Protein AF-A0A371G8A4-F1 (afdb_monomer)

Sequence (106 aa):
MESTFHNDRRGRTTLDLHLFNQERRHIEASCTTNEVNENEKMERTKRLKVTDLFDIRQAKGENLKSYLTRFNNATIRINDPDQKLFVKAFQKGLRTGQFSDVLTLR

Nearest PDB structures (foldseek):
  5jpa-assembly1_A  TM=7.593E-01  e=1.030E+00  Human immunodeficiency virus type 1 (NEW YORK-5 ISOLATE)
  3j3q-assembly1_20  TM=6.850E-01  e=8.543E-01  Human immunodeficiency virus 1
  8tqp-assembly1_F  TM=8.059E-01  e=2.181E+00  Human immunodeficiency virus 1
  5tsx-assembly1_H  TM=8.146E-01  e=3.827E+00  Human immunodeficiency virus type 1 (NEW YORK-5 ISOLATE)

Secondary structure (DSSP, 8-state):
----PEEPTTS-EE--HHHHHHHHHHHHHHHHHHHHHHHHHHHTS-PBPHHHHTT--PPTT--HHHHHHHHHHHHTTBSS--HHHHHHHHHHHSPSSHHHHHHS--

Mean predicted aligned error: 16.07 Å

Structure (mmCIF, N/CA/C/O backbone):
data_AF-A0A371G8A4-F1
#
_entry.id   AF-A0A371G8A4-F1
#
loop_
_atom_site.group_PDB
_atom_site.id
_atom_site.type_symbol
_atom_site.label_atom_id
_atom_site.label_alt_id
_atom_site.label_comp_id
_atom_site.label_asym_id
_atom_site.label_entity_id
_atom_site.label_seq_id
_atom_site.pdbx_PDB_ins_code
_atom_site.Cartn_x
_atom_site.Cartn_y
_atom_site.Cartn_z
_atom_site.occupancy
_atom_site.B_iso_or_equiv
_atom_site.auth_seq_id
_atom_site.auth_comp_id
_atom_site.auth_asym_id
_atom_site.auth_atom_id
_atom_site.pdbx_PDB_model_num
ATOM 1 N N . MET A 1 1 ? 38.455 11.864 18.463 1.00 41.00 1 MET A N 1
ATOM 2 C CA . MET A 1 1 ? 39.792 11.295 18.205 1.00 41.00 1 MET A CA 1
ATOM 3 C C . MET A 1 1 ? 40.619 12.399 17.578 1.00 41.00 1 MET A C 1
ATOM 5 O O . MET A 1 1 ? 40.100 13.102 16.721 1.00 41.00 1 MET A O 1
ATOM 9 N N . GLU A 1 2 ? 41.796 12.660 18.138 1.00 41.59 2 GLU A N 1
ATOM 10 C CA . GLU A 1 2 ? 42.608 13.854 17.877 1.00 41.59 2 GLU A CA 1
ATOM 11 C C . GLU A 1 2 ? 43.145 13.878 16.442 1.00 41.59 2 GLU A C 1
ATOM 13 O O . GLU A 1 2 ? 43.752 12.915 15.981 1.00 41.59 2 GLU A O 1
ATOM 18 N N . SER A 1 3 ? 42.934 14.988 15.734 1.00 47.50 3 SER A N 1
ATOM 19 C CA . SER A 1 3 ? 43.573 15.239 14.443 1.00 47.50 3 SER A CA 1
ATOM 20 C C . SER A 1 3 ? 45.022 15.671 14.686 1.00 47.50 3 SER A C 1
ATOM 22 O O . SER A 1 3 ? 45.268 16.770 15.182 1.00 47.50 3 SER A O 1
ATOM 24 N N . THR A 1 4 ? 45.994 14.817 14.366 1.00 54.84 4 THR A N 1
ATOM 25 C CA . THR A 1 4 ? 47.426 15.128 14.491 1.00 54.84 4 THR A CA 1
ATOM 26 C C . THR A 1 4 ? 47.934 15.864 13.252 1.00 54.84 4 THR A C 1
ATOM 28 O O . THR A 1 4 ? 48.179 15.281 12.197 1.00 54.84 4 THR A O 1
ATOM 31 N N . PHE A 1 5 ? 48.117 17.177 13.380 1.00 53.53 5 PHE A N 1
ATOM 32 C CA . PHE A 1 5 ? 48.663 18.031 12.325 1.00 53.53 5 PHE A CA 1
ATOM 33 C C . PHE A 1 5 ? 50.193 17.924 12.277 1.00 53.53 5 PHE A C 1
ATOM 35 O O . PHE A 1 5 ? 50.863 18.195 13.271 1.00 53.53 5 PHE A O 1
ATOM 42 N N . HIS A 1 6 ? 50.752 17.563 11.120 1.00 57.97 6 HIS A N 1
ATOM 43 C CA . HIS A 1 6 ? 52.200 17.561 10.898 1.00 57.97 6 HIS A CA 1
ATOM 44 C C . HIS A 1 6 ? 52.623 18.799 10.098 1.00 57.97 6 HIS A C 1
ATOM 46 O O . HIS A 1 6 ? 52.038 19.126 9.060 1.00 57.97 6 HIS A O 1
ATOM 52 N N . ASN A 1 7 ? 53.654 19.489 10.590 1.00 53.22 7 ASN A N 1
ATOM 53 C CA . ASN A 1 7 ? 54.230 20.664 9.943 1.00 53.22 7 ASN A CA 1
ATOM 54 C C . ASN A 1 7 ? 55.364 20.251 8.992 1.00 53.22 7 ASN A C 1
ATOM 56 O O . ASN A 1 7 ? 56.313 19.586 9.403 1.00 53.22 7 ASN A O 1
ATOM 60 N N . ASP A 1 8 ? 55.288 20.681 7.729 1.00 59.97 8 ASP A N 1
ATOM 61 C CA . ASP A 1 8 ? 56.418 20.663 6.784 1.00 59.97 8 ASP A CA 1
ATOM 62 C C . ASP A 1 8 ? 57.587 21.497 7.360 1.00 59.97 8 ASP A C 1
ATOM 64 O O . ASP A 1 8 ? 57.376 22.425 8.141 1.00 59.97 8 ASP A O 1
ATOM 68 N N . ARG A 1 9 ? 58.828 21.244 6.924 1.00 59.19 9 ARG A N 1
ATOM 69 C CA . ARG A 1 9 ? 60.022 22.068 7.208 1.00 59.19 9 ARG A CA 1
ATOM 70 C C . ARG A 1 9 ? 59.857 23.553 6.843 1.00 59.19 9 ARG A C 1
ATOM 72 O O . ARG A 1 9 ? 60.700 24.364 7.207 1.00 59.19 9 ARG A O 1
ATOM 79 N N . ARG A 1 10 ? 58.796 23.916 6.115 1.00 55.53 10 ARG A N 1
ATOM 80 C CA . ARG A 1 10 ? 58.385 25.299 5.812 1.00 55.53 10 ARG A CA 1
ATOM 81 C C . ARG A 1 10 ? 57.216 25.813 6.670 1.00 55.53 10 ARG A C 1
ATOM 83 O O . ARG A 1 10 ? 56.623 26.826 6.319 1.00 55.53 10 ARG A O 1
ATOM 90 N N . GLY A 1 11 ? 56.861 25.125 7.757 1.00 53.34 11 GLY A N 1
ATOM 91 C CA . GLY A 1 11 ? 55.846 25.551 8.729 1.00 53.34 11 GLY A CA 1
ATOM 92 C C . GLY A 1 11 ? 54.392 25.442 8.255 1.00 53.34 11 GLY A C 1
ATOM 93 O O . GLY A 1 11 ? 53.511 26.031 8.872 1.00 53.34 11 GLY A O 1
ATOM 94 N N . ARG A 1 12 ? 54.123 24.720 7.159 1.00 47.78 12 ARG A N 1
ATOM 95 C CA . ARG A 1 12 ? 52.761 24.487 6.656 1.00 47.78 12 ARG A CA 1
ATOM 96 C C . ARG A 1 12 ? 52.179 23.216 7.269 1.00 47.78 12 ARG A C 1
ATOM 98 O O . ARG A 1 12 ? 52.790 22.152 7.156 1.00 47.78 12 ARG A O 1
ATOM 105 N N . THR A 1 13 ? 51.004 23.330 7.883 1.00 52.44 13 THR A N 1
ATOM 106 C CA . THR A 1 13 ? 50.218 22.191 8.366 1.00 52.44 13 THR A CA 1
ATOM 107 C C . THR A 1 13 ? 49.694 21.416 7.162 1.00 52.44 13 THR A C 1
ATOM 109 O O . THR A 1 13 ? 48.921 21.936 6.357 1.00 52.44 13 THR A O 1
ATOM 112 N N . THR A 1 14 ? 50.140 20.173 6.999 1.00 55.62 14 THR A N 1
ATOM 113 C CA . THR A 1 14 ? 49.679 19.318 5.898 1.00 55.62 14 THR A CA 1
ATOM 114 C C . THR A 1 14 ? 48.718 18.297 6.489 1.00 55.62 14 THR A C 1
ATOM 116 O O . THR A 1 14 ? 49.093 17.562 7.401 1.00 55.62 14 THR A O 1
ATOM 119 N N . LEU A 1 15 ? 47.465 18.284 6.023 1.00 57.06 15 LEU A N 1
ATOM 120 C CA . LEU A 1 15 ? 46.530 17.213 6.367 1.00 57.06 15 LEU A CA 1
ATOM 121 C C . LEU A 1 15 ? 47.121 15.905 5.843 1.00 57.06 15 LEU A C 1
ATOM 123 O O . LEU A 1 15 ? 47.449 15.818 4.657 1.00 57.06 15 LEU A O 1
ATOM 127 N N . ASP A 1 16 ? 47.286 14.916 6.721 1.00 67.00 16 ASP A N 1
ATOM 128 C CA . ASP A 1 16 ? 47.768 13.598 6.323 1.00 67.00 16 ASP A CA 1
ATOM 129 C C . ASP A 1 16 ? 46.708 12.932 5.438 1.00 67.00 16 ASP A C 1
ATOM 131 O O . ASP A 1 16 ? 45.741 12.316 5.897 1.00 67.00 16 ASP A O 1
ATOM 135 N N . LEU A 1 17 ? 46.889 13.109 4.129 1.00 58.28 17 LEU A N 1
ATOM 136 C CA . LEU A 1 17 ? 46.027 12.552 3.099 1.00 58.28 17 LEU A CA 1
ATOM 137 C C . LEU A 1 17 ? 45.941 11.029 3.218 1.00 58.28 17 LEU A C 1
ATOM 139 O O . LEU A 1 17 ? 44.931 10.452 2.828 1.00 58.28 17 LEU A O 1
ATOM 143 N N . HIS A 1 18 ? 46.974 10.367 3.744 1.00 68.50 18 HI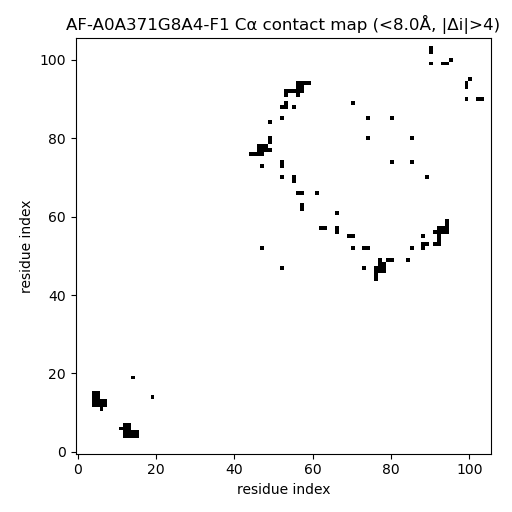S A N 1
ATOM 144 C CA . HIS A 1 18 ? 46.979 8.921 3.880 1.00 68.50 18 HIS A CA 1
ATOM 145 C C . HIS A 1 18 ? 45.992 8.465 4.952 1.00 68.50 18 HIS A C 1
ATOM 147 O O . HIS A 1 18 ? 45.202 7.554 4.698 1.00 68.50 18 HIS A O 1
ATOM 153 N N . LEU A 1 19 ? 45.981 9.148 6.099 1.00 66.69 19 LEU A N 1
ATOM 154 C CA . LEU A 1 19 ? 45.065 8.855 7.197 1.00 66.69 19 LEU A CA 1
ATOM 155 C C . LEU A 1 19 ? 43.616 9.187 6.824 1.00 66.69 19 LEU A C 1
ATOM 157 O O . LEU A 1 19 ? 42.730 8.360 7.025 1.00 66.69 19 LEU A O 1
ATOM 161 N N . PHE A 1 20 ? 43.377 10.331 6.174 1.00 67.69 20 PHE A N 1
ATOM 162 C CA . PHE A 1 20 ? 42.040 10.690 5.687 1.00 67.69 20 PHE A CA 1
ATOM 163 C C . PHE A 1 20 ? 41.526 9.696 4.638 1.00 67.69 20 PHE A C 1
ATOM 165 O O . PHE A 1 20 ? 40.384 9.243 4.696 1.00 67.69 20 PHE A O 1
ATOM 172 N N . ASN A 1 21 ? 42.383 9.286 3.699 1.00 71.62 21 ASN A N 1
ATOM 173 C CA . ASN A 1 21 ? 42.026 8.272 2.708 1.00 71.62 21 ASN A CA 1
ATOM 174 C C . ASN A 1 21 ? 41.877 6.874 3.331 1.00 71.62 21 ASN A C 1
ATOM 176 O O . ASN A 1 21 ? 41.216 6.012 2.754 1.00 71.62 21 ASN A O 1
ATOM 180 N N . GLN A 1 22 ? 42.485 6.609 4.488 1.00 76.06 22 GLN A N 1
ATOM 181 C CA . GLN A 1 22 ? 42.293 5.372 5.243 1.00 76.06 22 GLN A CA 1
ATOM 182 C C . GLN A 1 22 ? 40.969 5.380 6.019 1.00 76.06 22 GLN A C 1
ATOM 184 O O . GLN A 1 22 ? 40.234 4.398 5.944 1.00 76.06 22 GLN A O 1
ATOM 189 N N . GLU A 1 23 ? 40.608 6.486 6.674 1.00 69.19 23 GLU A N 1
ATOM 190 C CA . GLU A 1 23 ? 39.287 6.662 7.295 1.00 69.19 23 GLU A CA 1
ATOM 191 C C . GLU A 1 23 ? 38.167 6.605 6.256 1.00 69.19 23 GLU A C 1
ATOM 193 O O . GLU A 1 23 ? 37.185 5.890 6.451 1.00 69.19 23 GLU A O 1
ATOM 198 N N . ARG A 1 24 ? 38.339 7.264 5.102 1.00 67.69 24 ARG A N 1
ATOM 199 C CA . ARG A 1 24 ? 37.399 7.157 3.980 1.00 67.69 24 ARG A CA 1
ATOM 200 C C . ARG A 1 24 ? 37.226 5.721 3.502 1.00 67.69 24 ARG A C 1
ATOM 202 O O . ARG A 1 24 ? 36.095 5.303 3.295 1.00 67.69 24 ARG A O 1
ATOM 209 N N . ARG A 1 25 ? 38.315 4.952 3.386 1.00 70.25 25 ARG A N 1
ATOM 210 C CA . ARG A 1 25 ? 38.252 3.526 3.025 1.00 70.25 25 ARG A CA 1
ATOM 211 C C . ARG A 1 25 ? 37.522 2.694 4.078 1.00 70.25 25 ARG A C 1
ATOM 213 O O . ARG A 1 25 ? 36.756 1.812 3.708 1.00 70.25 25 ARG A O 1
ATOM 220 N N . HIS A 1 26 ? 37.707 2.980 5.368 1.00 64.81 26 HIS A N 1
ATOM 221 C CA . HIS A 1 26 ? 36.954 2.312 6.434 1.00 64.81 26 HIS A CA 1
ATOM 222 C C . HIS A 1 26 ? 35.457 2.664 6.402 1.00 64.81 26 HIS A C 1
ATOM 224 O O . HIS A 1 26 ? 34.624 1.774 6.567 1.00 64.81 26 HIS A O 1
ATOM 230 N N . ILE A 1 27 ? 35.106 3.925 6.133 1.00 62.81 27 ILE A N 1
ATOM 231 C CA . ILE A 1 27 ? 33.713 4.37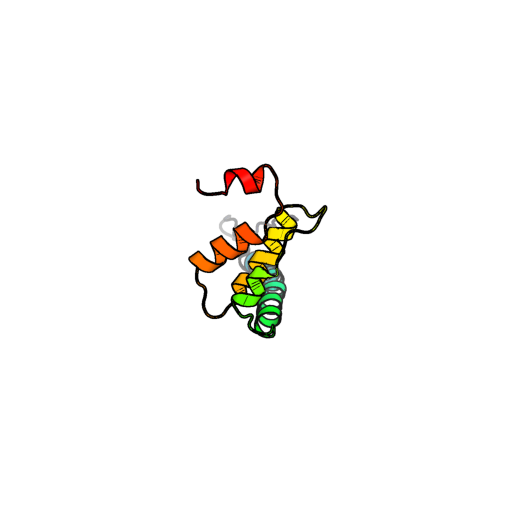8 6.006 1.00 62.81 27 ILE A CA 1
ATOM 232 C C . ILE A 1 27 ? 33.059 3.781 4.748 1.00 62.81 27 ILE A C 1
ATOM 234 O O . ILE A 1 27 ? 31.966 3.226 4.835 1.00 62.81 27 ILE A O 1
ATOM 238 N N 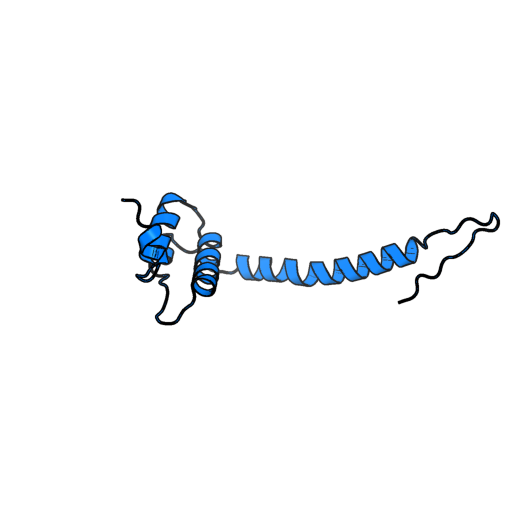. GLU A 1 28 ? 33.735 3.805 3.598 1.00 63.09 28 GLU A N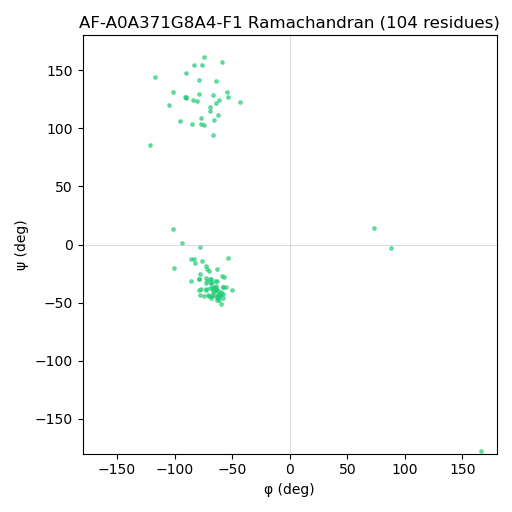 1
ATOM 239 C CA . GLU A 1 28 ? 33.251 3.214 2.340 1.00 63.09 28 GLU A CA 1
ATOM 240 C C . GLU A 1 28 ? 33.099 1.687 2.455 1.00 63.09 28 GLU A C 1
ATOM 242 O O . GLU A 1 28 ? 32.088 1.142 2.010 1.00 63.09 28 GLU A O 1
ATOM 247 N N . ALA A 1 29 ? 34.017 0.991 3.135 1.00 61.34 29 ALA A N 1
ATOM 248 C CA . ALA A 1 29 ? 33.881 -0.440 3.433 1.00 61.34 29 ALA A CA 1
ATOM 249 C C . ALA A 1 29 ? 32.697 -0.742 4.376 1.00 61.34 29 ALA A C 1
ATOM 251 O O . ALA A 1 29 ? 32.067 -1.798 4.270 1.00 61.34 29 ALA A O 1
ATOM 252 N N . SER A 1 30 ? 32.364 0.192 5.275 1.00 55.81 30 SER A N 1
ATOM 253 C CA . SER A 1 30 ? 31.215 0.069 6.182 1.00 55.81 30 SER A CA 1
ATOM 254 C C . SER A 1 30 ? 29.865 0.384 5.515 1.00 55.81 30 SER A C 1
ATOM 256 O O . SER A 1 30 ? 28.859 -0.223 5.877 1.00 55.81 30 SER A O 1
ATOM 258 N N . CYS A 1 31 ? 29.828 1.267 4.504 1.00 53.50 31 CYS A N 1
ATOM 259 C CA . CYS A 1 31 ? 28.623 1.530 3.701 1.00 53.50 31 CYS A CA 1
ATOM 260 C C . CYS A 1 31 ? 28.371 0.442 2.644 1.00 53.50 31 CYS A C 1
ATOM 262 O O . CYS A 1 31 ? 27.233 0.023 2.438 1.00 53.50 31 CYS A O 1
ATOM 264 N N . THR A 1 32 ? 29.420 -0.074 1.999 1.00 51.97 32 THR A N 1
ATOM 265 C CA . THR A 1 32 ? 29.269 -1.007 0.864 1.00 51.97 32 THR A CA 1
ATOM 266 C C . THR A 1 32 ? 28.880 -2.432 1.260 1.00 51.97 32 THR A C 1
ATOM 268 O O . THR A 1 32 ? 28.408 -3.194 0.420 1.00 51.97 32 THR A O 1
ATOM 271 N N . THR A 1 33 ? 28.986 -2.804 2.536 1.00 45.47 33 THR A N 1
ATOM 272 C CA . THR A 1 33 ? 28.557 -4.131 3.009 1.00 45.47 33 THR A CA 1
ATOM 273 C C . THR A 1 33 ? 27.054 -4.238 3.287 1.00 45.47 33 THR A C 1
ATOM 275 O O . THR A 1 33 ? 26.524 -5.349 3.304 1.00 45.47 33 THR A O 1
ATOM 278 N N . ASN A 1 34 ? 26.335 -3.115 3.404 1.00 53.69 34 ASN A N 1
ATOM 279 C CA . ASN A 1 34 ? 24.877 -3.115 3.591 1.00 53.69 34 ASN A CA 1
ATOM 280 C C . ASN A 1 34 ? 24.087 -2.818 2.304 1.00 53.69 34 ASN A C 1
ATOM 282 O O . ASN A 1 34 ? 22.925 -3.204 2.209 1.00 53.69 34 ASN A O 1
ATOM 286 N N . GLU A 1 35 ? 24.700 -2.208 1.286 1.00 53.62 35 GLU A N 1
ATOM 287 C CA . GLU A 1 35 ? 24.002 -1.866 0.037 1.00 53.62 35 GLU A CA 1
ATOM 288 C C . GLU A 1 35 ? 23.981 -3.014 -0.984 1.00 53.62 35 GLU A C 1
ATOM 290 O O . GLU A 1 35 ? 23.003 -3.174 -1.711 1.00 53.62 35 GLU A O 1
ATOM 295 N N . VAL A 1 36 ? 25.001 -3.878 -1.019 1.00 50.31 36 VAL A N 1
ATOM 296 C CA . VAL A 1 36 ? 25.027 -5.002 -1.979 1.00 50.31 36 VAL A CA 1
ATOM 297 C C . VAL A 1 36 ? 24.126 -6.167 -1.520 1.00 50.31 36 VAL A C 1
ATOM 299 O O . VAL A 1 36 ? 23.512 -6.840 -2.344 1.00 50.31 36 VAL A O 1
ATOM 302 N N . ASN A 1 37 ? 23.942 -6.351 -0.208 1.00 52.72 37 ASN A N 1
ATOM 303 C CA . ASN A 1 37 ? 23.090 -7.401 0.374 1.00 52.72 37 ASN A CA 1
ATOM 304 C C . ASN A 1 37 ? 21.581 -7.111 0.238 1.00 52.72 37 ASN A C 1
ATOM 306 O O . ASN A 1 37 ? 20.820 -7.998 -0.146 1.00 52.72 37 ASN A O 1
ATOM 310 N N . GLU A 1 38 ? 21.123 -5.882 0.498 1.00 54.06 38 GLU A N 1
ATOM 311 C CA . GLU A 1 38 ? 19.700 -5.534 0.324 1.00 54.06 38 GLU A CA 1
ATOM 312 C C . GLU A 1 38 ? 19.275 -5.649 -1.151 1.00 54.06 38 GLU A C 1
ATOM 314 O O . GLU A 1 38 ? 18.188 -6.147 -1.450 1.00 54.06 38 GLU A O 1
ATOM 319 N N . ASN A 1 39 ? 20.169 -5.299 -2.082 1.00 50.09 39 ASN A N 1
ATOM 320 C CA . ASN A 1 39 ? 19.907 -5.382 -3.517 1.00 50.09 39 ASN A CA 1
ATOM 321 C C . ASN A 1 39 ? 19.900 -6.835 -4.041 1.00 50.09 39 ASN A C 1
ATOM 323 O O . ASN A 1 39 ? 19.014 -7.190 -4.819 1.00 50.09 39 ASN A O 1
ATOM 327 N N . GLU A 1 40 ? 20.788 -7.719 -3.566 1.00 49.06 40 GLU A N 1
ATOM 328 C CA . GLU A 1 40 ? 20.745 -9.153 -3.917 1.00 49.06 40 GLU A CA 1
ATOM 329 C C . GLU A 1 40 ? 19.588 -9.909 -3.241 1.00 49.06 40 GLU A C 1
ATOM 331 O O . GLU A 1 40 ? 19.004 -10.830 -3.823 1.00 49.06 40 GLU A O 1
ATOM 336 N N . LYS A 1 41 ? 19.204 -9.520 -2.020 1.00 47.12 41 LYS A N 1
ATOM 337 C CA . LYS A 1 41 ? 18.035 -10.090 -1.336 1.00 47.12 41 LYS A CA 1
ATOM 338 C C . LYS A 1 41 ? 16.731 -9.696 -2.031 1.00 47.12 41 LYS A C 1
ATOM 340 O O . LYS A 1 41 ? 15.787 -10.485 -2.045 1.00 47.12 41 LYS A O 1
ATOM 345 N N . MET A 1 42 ? 16.687 -8.500 -2.618 1.00 47.41 42 MET A N 1
ATOM 346 C CA . MET A 1 42 ? 15.555 -7.981 -3.384 1.00 47.41 42 MET A CA 1
ATOM 347 C C . MET A 1 42 ? 15.395 -8.661 -4.749 1.00 47.41 42 MET A C 1
ATOM 349 O O . MET A 1 42 ? 14.265 -8.965 -5.136 1.00 47.41 42 MET A O 1
ATOM 353 N N . GLU A 1 43 ? 16.494 -8.971 -5.439 1.00 50.62 43 GLU A N 1
ATOM 354 C CA . GLU A 1 43 ? 16.487 -9.536 -6.798 1.00 50.62 43 GLU A CA 1
ATOM 355 C C . GLU A 1 43 ? 16.034 -11.009 -6.844 1.00 50.62 43 GLU A C 1
ATOM 357 O O . GLU A 1 43 ? 15.351 -11.431 -7.778 1.00 50.62 43 GLU A O 1
ATOM 362 N N . ARG A 1 44 ? 16.264 -11.773 -5.766 1.00 51.41 44 ARG A N 1
ATOM 363 C CA . ARG A 1 44 ? 15.775 -13.162 -5.624 1.00 51.41 44 ARG A CA 1
ATOM 364 C C . ARG A 1 44 ? 14.294 -13.272 -5.248 1.00 51.41 44 ARG A C 1
ATOM 366 O O . ARG A 1 44 ? 13.772 -14.383 -5.107 1.00 51.41 44 ARG A O 1
ATOM 373 N N . THR A 1 45 ? 13.599 -12.153 -5.045 1.00 57.91 45 THR A N 1
ATOM 374 C CA . THR A 1 45 ? 12.196 -12.182 -4.630 1.00 57.91 45 THR A CA 1
ATOM 375 C C . THR A 1 45 ? 11.286 -12.348 -5.836 1.00 57.91 45 THR A C 1
ATOM 377 O O . THR A 1 45 ? 11.340 -11.565 -6.778 1.00 57.91 45 THR A O 1
ATOM 380 N N . LYS A 1 46 ? 10.432 -13.378 -5.802 1.00 66.00 46 LYS A N 1
ATOM 381 C CA . LYS A 1 46 ? 9.434 -13.662 -6.843 1.00 66.00 46 LYS A CA 1
ATOM 382 C C . LYS A 1 46 ? 8.742 -12.370 -7.294 1.00 66.00 46 LYS A C 1
ATOM 384 O O . LYS A 1 46 ? 8.154 -11.667 -6.473 1.00 66.00 46 LYS A O 1
ATOM 389 N N . ARG A 1 47 ? 8.822 -12.092 -8.597 1.00 74.56 47 ARG A N 1
ATOM 390 C CA . ARG A 1 47 ? 8.124 -10.983 -9.258 1.00 74.56 47 ARG A CA 1
ATOM 391 C C . ARG A 1 47 ? 6.631 -11.069 -8.940 1.00 74.56 47 ARG A C 1
ATOM 393 O O . ARG A 1 47 ? 6.031 -12.128 -9.134 1.00 74.56 47 ARG A O 1
ATOM 400 N N . LEU A 1 48 ? 6.060 -9.976 -8.443 1.00 79.69 48 LEU A N 1
ATOM 401 C CA . LEU A 1 48 ? 4.645 -9.902 -8.086 1.00 79.69 48 LEU A CA 1
ATOM 402 C C . LEU A 1 48 ? 3.820 -9.434 -9.282 1.00 79.69 48 LEU A C 1
ATOM 404 O O . LEU A 1 48 ? 4.280 -8.644 -10.113 1.00 79.69 48 LEU A O 1
ATOM 408 N N . LYS A 1 49 ? 2.584 -9.920 -9.367 1.00 83.44 49 LYS A N 1
ATOM 409 C CA . LYS A 1 49 ? 1.592 -9.382 -10.296 1.00 83.44 49 LYS A CA 1
ATOM 410 C C . LYS A 1 49 ? 0.943 -8.158 -9.666 1.00 83.44 49 LYS A C 1
ATOM 412 O O . LYS A 1 49 ? 0.819 -8.060 -8.449 1.00 83.44 49 LYS A O 1
ATOM 417 N N . VAL A 1 50 ? 0.434 -7.253 -10.499 1.00 81.94 50 VAL A N 1
ATOM 418 C CA . VAL A 1 50 ? -0.319 -6.085 -10.012 1.00 81.94 50 VAL A CA 1
ATOM 419 C C . VAL A 1 50 ? -1.556 -6.500 -9.200 1.00 81.94 50 VAL A C 1
ATOM 421 O O . VAL A 1 50 ? -1.962 -5.781 -8.292 1.00 81.94 50 VAL A O 1
ATOM 424 N N . THR A 1 51 ? -2.121 -7.685 -9.463 1.00 84.62 51 THR A N 1
ATOM 425 C CA . THR A 1 51 ? -3.219 -8.266 -8.670 1.00 84.62 51 THR A CA 1
ATOM 426 C C . THR A 1 51 ? -2.858 -8.437 -7.199 1.00 84.62 51 THR A C 1
ATOM 428 O O . THR A 1 51 ? -3.691 -8.162 -6.343 1.00 84.62 51 THR A O 1
ATOM 431 N N . ASP A 1 52 ? -1.608 -8.795 -6.909 1.00 87.88 52 ASP A N 1
ATOM 432 C CA . ASP A 1 52 ? -1.144 -9.111 -5.556 1.00 87.88 52 ASP A CA 1
ATOM 433 C C . ASP A 1 52 ? -1.050 -7.842 -4.687 1.00 87.88 52 ASP A C 1
ATOM 435 O O . ASP A 1 52 ? -1.101 -7.901 -3.460 1.00 87.88 52 ASP A O 1
ATOM 439 N N . LEU A 1 53 ? -0.965 -6.662 -5.318 1.00 90.06 53 LEU A N 1
ATOM 440 C CA . LEU A 1 53 ? -0.953 -5.374 -4.624 1.00 90.06 53 LEU A CA 1
ATOM 441 C C . LEU A 1 53 ? -2.309 -5.053 -3.982 1.00 90.06 53 LEU A C 1
ATOM 443 O O . LEU A 1 53 ? -2.359 -4.382 -2.953 1.00 90.06 53 LEU A O 1
ATOM 447 N N . PHE A 1 54 ? -3.411 -5.544 -4.560 1.00 90.69 54 PHE A N 1
ATOM 448 C CA . PHE A 1 54 ? -4.761 -5.320 -4.030 1.00 90.69 54 PHE A CA 1
ATOM 449 C C . PHE A 1 54 ? -5.044 -6.114 -2.752 1.00 90.69 54 PHE A C 1
ATOM 451 O O . PHE A 1 54 ? -5.972 -5.764 -2.016 1.00 90.69 54 PHE A O 1
ATOM 458 N N . ASP A 1 55 ? -4.252 -7.151 -2.483 1.00 92.25 55 ASP A N 1
ATOM 459 C CA . ASP A 1 55 ? -4.365 -7.969 -1.277 1.00 92.25 55 ASP A CA 1
ATOM 460 C C . ASP A 1 55 ? -3.631 -7.343 -0.081 1.00 92.25 55 ASP A C 1
ATOM 462 O O . ASP A 1 55 ? -3.860 -7.722 1.071 1.00 92.25 55 ASP A O 1
ATOM 466 N N . ILE A 1 56 ? -2.792 -6.328 -0.319 1.00 93.38 56 ILE A N 1
ATOM 467 C CA . ILE A 1 56 ? -2.117 -5.582 0.744 1.00 93.38 56 ILE A CA 1
ATOM 468 C C . ILE A 1 56 ? -3.106 -4.607 1.371 1.00 93.38 56 ILE A C 1
ATOM 470 O O . ILE A 1 56 ? -3.406 -3.543 0.834 1.00 93.38 56 ILE A O 1
ATOM 474 N N . ARG A 1 57 ? -3.597 -4.970 2.555 1.00 95.56 57 ARG A N 1
ATOM 475 C CA . ARG A 1 57 ? -4.536 -4.162 3.335 1.00 95.56 57 ARG A CA 1
ATOM 476 C C . ARG A 1 57 ? -3.917 -3.746 4.662 1.00 95.56 57 ARG A C 1
ATOM 478 O O . ARG A 1 57 ? -3.166 -4.507 5.274 1.00 95.56 57 ARG A O 1
ATOM 485 N N . GLN A 1 58 ? -4.245 -2.542 5.111 1.00 96.25 58 GLN A N 1
ATOM 486 C CA . GLN A 1 58 ? -3.874 -2.045 6.424 1.00 96.25 58 GLN A CA 1
ATOM 487 C C . GLN A 1 58 ? -4.645 -2.826 7.493 1.00 96.25 58 GLN A C 1
ATOM 489 O O . GLN A 1 58 ? -5.879 -2.808 7.542 1.00 96.25 58 GLN A O 1
ATOM 494 N N . ALA A 1 59 ? -3.916 -3.525 8.358 1.00 94.88 59 ALA A N 1
ATOM 495 C CA . ALA A 1 59 ? -4.503 -4.360 9.394 1.00 94.88 59 ALA A CA 1
ATOM 496 C C . ALA A 1 59 ? -5.092 -3.523 10.546 1.00 94.88 59 ALA A C 1
ATOM 498 O O . ALA A 1 59 ? -4.761 -2.352 10.764 1.00 94.88 59 ALA A O 1
ATOM 499 N N . LYS A 1 60 ? -5.977 -4.132 11.343 1.00 92.38 60 LYS A N 1
ATOM 500 C CA . LYS A 1 60 ? -6.495 -3.493 12.560 1.00 92.38 60 LYS A CA 1
ATOM 501 C C . LYS A 1 60 ? -5.342 -3.278 13.551 1.00 92.38 60 LYS A C 1
ATOM 503 O O . LYS A 1 60 ? -4.705 -4.237 13.962 1.00 92.38 60 LYS A O 1
ATOM 508 N N . GLY A 1 61 ? -5.110 -2.025 13.947 1.00 91.25 61 GLY A N 1
ATOM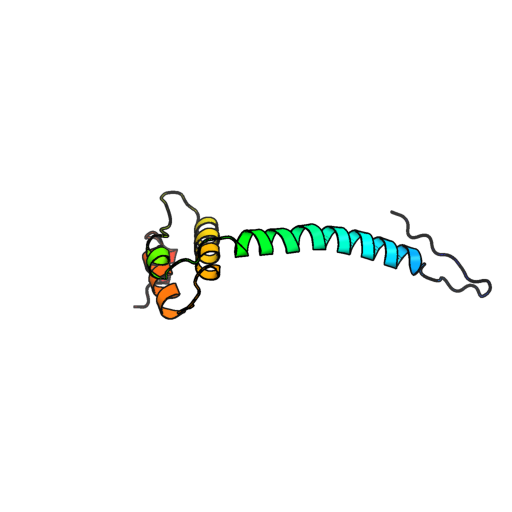 509 C CA . GLY A 1 61 ? -4.026 -1.647 14.867 1.00 91.25 61 GLY A CA 1
ATOM 510 C C . GLY A 1 61 ? -2.691 -1.345 14.180 1.00 91.25 61 GLY A C 1
ATOM 511 O O . GLY A 1 61 ? -1.751 -0.912 14.838 1.00 91.25 61 GLY A O 1
ATOM 512 N N . GLU A 1 62 ? -2.607 -1.511 12.861 1.00 94.19 62 GLU A N 1
ATOM 513 C CA . GLU A 1 62 ? -1.428 -1.131 12.101 1.00 94.19 62 GLU A CA 1
ATOM 514 C C . GLU A 1 62 ? -1.383 0.382 11.852 1.00 94.19 62 GLU A C 1
ATOM 516 O O . GLU A 1 62 ? -2.334 0.973 11.331 1.00 94.19 62 GLU A O 1
ATOM 521 N N . ASN A 1 63 ? -0.247 1.008 12.168 1.00 93.12 63 ASN A N 1
ATOM 522 C CA . ASN A 1 63 ? -0.020 2.409 11.831 1.00 93.12 63 ASN A CA 1
ATOM 523 C C . ASN A 1 63 ? 0.304 2.596 10.337 1.00 93.12 63 ASN A C 1
ATOM 525 O O . ASN A 1 63 ? 0.843 1.713 9.671 1.00 93.12 63 ASN A O 1
ATOM 529 N N . LEU A 1 64 ? 0.011 3.789 9.820 1.00 92.31 64 LEU A N 1
ATOM 530 C CA . LEU A 1 64 ? 0.160 4.106 8.399 1.00 92.31 64 LEU A CA 1
ATOM 531 C C . LEU A 1 64 ? 1.593 3.901 7.876 1.00 92.31 64 LEU A C 1
ATOM 533 O O . LEU A 1 64 ? 1.773 3.436 6.755 1.00 92.31 64 LEU A O 1
ATOM 537 N N . LYS A 1 65 ? 2.615 4.201 8.689 1.00 94.19 65 LYS A N 1
ATOM 538 C CA . LYS A 1 65 ? 4.026 4.032 8.307 1.00 94.19 65 LYS A CA 1
ATOM 539 C C . LYS A 1 65 ? 4.357 2.565 8.025 1.00 94.19 65 LYS A C 1
ATOM 541 O O . LYS A 1 65 ? 4.974 2.273 7.009 1.00 94.19 65 LYS A O 1
ATOM 546 N N . SER A 1 66 ? 3.922 1.652 8.894 1.00 93.38 66 SER A N 1
ATOM 547 C CA . SER A 1 66 ? 4.139 0.210 8.722 1.00 93.38 66 SER A CA 1
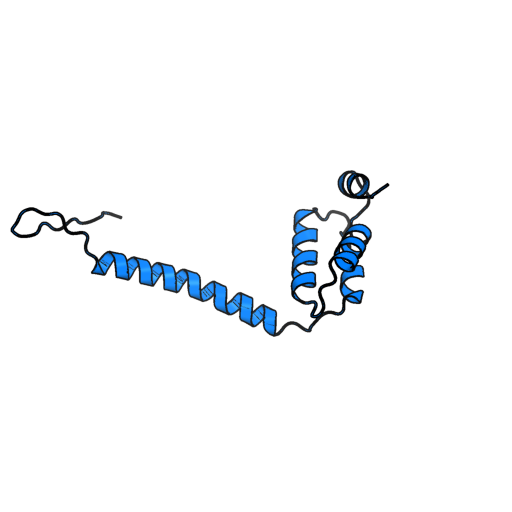ATOM 548 C C . SER A 1 66 ? 3.454 -0.321 7.459 1.00 93.38 66 SER A C 1
ATOM 550 O O . SER A 1 66 ? 4.068 -1.075 6.699 1.00 93.38 66 SER A O 1
ATOM 552 N N . TYR A 1 67 ? 2.239 0.161 7.181 1.00 96.06 67 TYR A N 1
ATOM 553 C CA . TYR A 1 67 ? 1.503 -0.189 5.968 1.00 96.06 67 TYR A CA 1
ATOM 554 C C . TYR A 1 67 ? 2.236 0.288 4.713 1.00 96.06 67 TYR A C 1
ATOM 556 O O . TYR A 1 67 ? 2.463 -0.502 3.796 1.00 96.06 67 TYR A O 1
ATOM 564 N N . LEU A 1 68 ? 2.678 1.550 4.700 1.00 94.75 68 LEU A N 1
ATOM 565 C CA . LEU A 1 68 ? 3.427 2.135 3.588 1.00 94.75 68 LEU A CA 1
ATOM 566 C C . LEU A 1 68 ? 4.731 1.388 3.311 1.00 94.75 68 LEU A C 1
ATOM 568 O O . LEU A 1 68 ? 5.041 1.138 2.152 1.00 94.75 68 LEU A O 1
ATOM 572 N N . THR A 1 69 ? 5.467 0.973 4.346 1.00 94.62 69 THR A N 1
ATOM 573 C CA . THR A 1 69 ? 6.674 0.156 4.163 1.00 94.62 69 THR A CA 1
ATOM 574 C C . THR A 1 69 ? 6.354 -1.143 3.419 1.00 94.62 69 THR A C 1
ATOM 576 O O . THR A 1 69 ? 7.047 -1.485 2.464 1.00 94.62 69 THR A O 1
ATOM 579 N N . ARG A 1 70 ? 5.288 -1.864 3.798 1.00 94.50 70 ARG A N 1
ATOM 580 C CA . ARG A 1 70 ? 4.908 -3.107 3.101 1.00 94.50 70 ARG A CA 1
ATOM 581 C C . ARG A 1 70 ? 4.426 -2.853 1.679 1.00 94.50 70 ARG A C 1
ATOM 583 O O . ARG A 1 70 ? 4.819 -3.583 0.773 1.00 94.50 70 ARG A O 1
ATOM 590 N N . PHE A 1 71 ? 3.592 -1.834 1.497 1.00 93.62 71 PHE A N 1
ATOM 591 C CA . PHE A 1 71 ? 3.048 -1.472 0.195 1.00 93.62 71 PHE A CA 1
ATOM 592 C C . PHE A 1 71 ? 4.169 -1.084 -0.781 1.00 93.62 71 PHE A C 1
ATOM 594 O O . PHE A 1 71 ? 4.249 -1.643 -1.870 1.00 93.62 71 PHE A O 1
ATOM 601 N N . ASN A 1 72 ? 5.101 -0.223 -0.358 1.00 91.94 72 ASN A N 1
ATOM 602 C CA . ASN A 1 72 ? 6.247 0.196 -1.169 1.00 91.94 72 ASN A CA 1
ATOM 603 C C . ASN A 1 72 ? 7.188 -0.972 -1.497 1.00 91.94 72 ASN A C 1
ATOM 605 O O . ASN A 1 72 ? 7.672 -1.093 -2.618 1.00 91.94 72 ASN A O 1
ATOM 609 N N . ASN A 1 73 ? 7.411 -1.885 -0.550 1.00 90.56 73 ASN A N 1
ATOM 610 C CA . ASN A 1 73 ? 8.218 -3.077 -0.816 1.00 90.56 73 ASN A CA 1
ATOM 611 C C . ASN A 1 73 ? 7.582 -3.984 -1.880 1.00 90.56 73 ASN A C 1
ATOM 613 O O . ASN A 1 73 ? 8.297 -4.664 -2.614 1.00 90.56 73 ASN A O 1
ATOM 617 N N . ALA A 1 74 ? 6.251 -4.015 -1.970 1.00 90.00 74 ALA A N 1
ATOM 618 C CA . ALA A 1 74 ? 5.551 -4.765 -3.004 1.00 90.00 74 ALA A CA 1
ATOM 619 C C . ALA A 1 74 ? 5.575 -4.056 -4.363 1.00 90.00 74 ALA A C 1
ATOM 621 O O . ALA A 1 74 ? 5.753 -4.730 -5.375 1.00 90.00 74 ALA A O 1
ATOM 622 N N . THR A 1 75 ? 5.458 -2.723 -4.409 1.00 89.44 75 THR A N 1
ATOM 623 C CA . THR A 1 75 ? 5.499 -1.973 -5.678 1.00 89.44 75 THR A CA 1
ATOM 624 C C . THR A 1 75 ? 6.853 -2.074 -6.371 1.00 89.44 75 THR A C 1
ATOM 626 O O . THR A 1 75 ? 6.887 -2.240 -7.586 1.00 89.44 75 THR A O 1
ATOM 629 N N . ILE A 1 76 ? 7.961 -2.084 -5.620 1.00 87.00 76 ILE A N 1
ATOM 630 C CA . ILE A 1 76 ? 9.312 -2.275 -6.184 1.00 87.00 76 ILE A CA 1
ATOM 631 C C . ILE A 1 76 ? 9.465 -3.661 -6.851 1.00 87.00 76 ILE A C 1
ATOM 633 O O . ILE A 1 76 ? 10.317 -3.848 -7.714 1.00 87.00 76 ILE A O 1
ATOM 637 N N . ARG A 1 77 ? 8.624 -4.641 -6.493 1.00 85.25 77 ARG A N 1
ATOM 638 C CA . ARG A 1 77 ? 8.665 -6.020 -7.020 1.00 85.25 77 ARG A CA 1
ATOM 639 C C . ARG A 1 77 ? 7.743 -6.259 -8.222 1.00 85.25 77 ARG A C 1
ATOM 641 O O . ARG A 1 77 ? 7.662 -7.394 -8.701 1.00 85.25 77 ARG A O 1
ATOM 648 N N . ILE A 1 78 ? 7.025 -5.235 -8.682 1.00 85.38 78 ILE A N 1
ATOM 649 C CA . ILE A 1 78 ? 6.129 -5.306 -9.841 1.00 85.38 78 ILE A CA 1
ATOM 650 C C . ILE A 1 78 ? 6.922 -4.958 -11.106 1.00 85.38 78 ILE A C 1
ATOM 652 O O . ILE A 1 78 ? 7.550 -3.909 -11.179 1.00 85.38 78 ILE A O 1
ATOM 656 N N . ASN A 1 79 ? 6.873 -5.831 -12.118 1.00 79.31 79 ASN A N 1
ATOM 657 C CA . ASN A 1 79 ? 7.627 -5.627 -13.368 1.00 79.31 79 ASN A CA 1
ATOM 658 C C . ASN A 1 79 ? 7.065 -4.514 -14.255 1.00 79.31 79 ASN A C 1
ATOM 660 O O . ASN A 1 79 ? 7.819 -3.916 -15.013 1.00 79.31 79 ASN A O 1
ATOM 664 N N . ASP A 1 80 ? 5.748 -4.307 -14.214 1.00 83.25 80 ASP A N 1
ATOM 665 C CA . ASP A 1 80 ? 5.043 -3.337 -15.052 1.00 83.25 80 ASP A CA 1
ATOM 666 C C . ASP A 1 80 ? 4.318 -2.330 -14.146 1.00 83.25 80 ASP A C 1
ATOM 668 O O . ASP A 1 80 ? 3.184 -2.576 -13.712 1.00 83.25 80 ASP A O 1
ATOM 672 N N . PRO A 1 81 ? 5.021 -1.270 -13.711 1.00 80.06 81 PRO A N 1
ATOM 673 C CA . PRO A 1 81 ? 4.478 -0.319 -12.761 1.00 80.06 81 PRO A CA 1
ATOM 674 C C . PRO A 1 81 ? 3.453 0.601 -13.432 1.00 80.06 81 PRO A C 1
ATOM 676 O O . PRO A 1 81 ? 3.801 1.581 -14.084 1.00 80.06 81 PRO A O 1
ATOM 679 N N . ASP A 1 82 ? 2.171 0.334 -13.192 1.00 87.88 82 ASP A N 1
ATOM 680 C CA . ASP A 1 82 ? 1.090 1.265 -13.516 1.00 87.88 82 ASP A CA 1
ATOM 681 C C . ASP A 1 82 ? 0.730 2.095 -12.276 1.00 87.88 82 ASP A C 1
ATOM 683 O O . ASP A 1 82 ? 0.071 1.632 -11.335 1.00 87.88 82 ASP A O 1
ATOM 687 N N . GLN A 1 83 ? 1.131 3.366 -12.298 1.00 87.62 83 GLN A N 1
ATOM 688 C CA . GLN A 1 83 ? 0.859 4.321 -11.226 1.00 87.62 83 GLN A CA 1
ATOM 689 C C . GL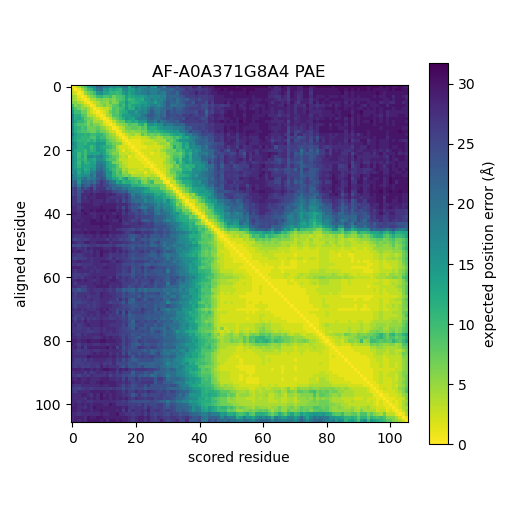N A 1 83 ? -0.641 4.441 -10.914 1.00 87.62 83 GLN A C 1
ATOM 691 O O . GLN A 1 83 ? -1.023 4.567 -9.749 1.00 87.62 83 GLN A O 1
ATOM 696 N N . LYS A 1 84 ? -1.516 4.366 -11.923 1.00 89.62 84 LYS A N 1
ATOM 697 C CA . LYS A 1 84 ? -2.969 4.442 -11.732 1.00 89.62 84 LYS A CA 1
ATOM 698 C C . LYS A 1 84 ? -3.486 3.218 -10.982 1.00 89.62 84 LY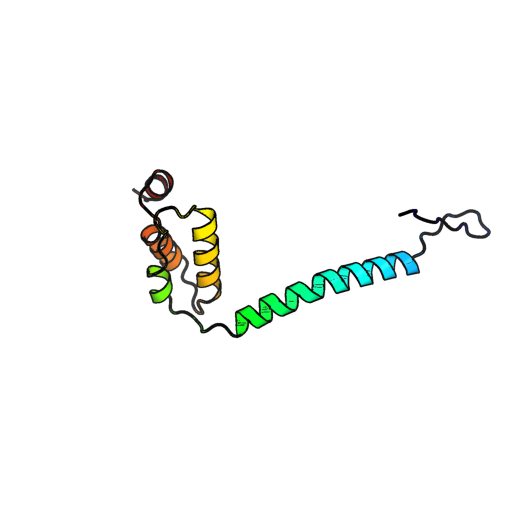S A C 1
ATOM 700 O O . LYS A 1 84 ? -4.382 3.352 -10.145 1.00 89.62 84 LYS A O 1
ATOM 705 N N . LEU A 1 85 ? -2.930 2.035 -11.246 1.00 89.38 85 LEU A N 1
ATOM 706 C CA . LEU A 1 85 ? -3.254 0.824 -10.488 1.00 89.38 85 LEU A CA 1
ATOM 707 C C . LEU A 1 85 ? -2.711 0.894 -9.061 1.00 89.38 85 LEU A C 1
ATOM 709 O O . LEU A 1 85 ? -3.419 0.496 -8.139 1.00 89.38 85 LEU A O 1
ATOM 713 N N . PHE A 1 86 ? -1.527 1.473 -8.853 1.00 90.25 86 PHE A N 1
ATOM 714 C CA . PHE A 1 86 ? -0.962 1.651 -7.513 1.00 90.25 86 PHE A CA 1
ATOM 715 C C . PHE A 1 86 ? -1.816 2.573 -6.656 1.00 90.25 86 PHE A C 1
ATOM 717 O O . PHE A 1 86 ? -2.120 2.227 -5.520 1.00 90.25 86 PHE A O 1
ATOM 724 N N . VAL A 1 87 ? -2.276 3.699 -7.204 1.00 91.06 87 VAL A N 1
ATOM 725 C CA . VAL A 1 87 ? -3.180 4.610 -6.489 1.00 91.06 87 VAL A CA 1
ATOM 726 C C . VAL A 1 87 ? -4.485 3.900 -6.117 1.00 91.06 87 VAL A C 1
ATOM 728 O O . VAL A 1 87 ? -4.919 3.983 -4.969 1.00 91.06 87 VAL A O 1
ATOM 731 N N . LYS A 1 88 ? -5.077 3.132 -7.042 1.00 90.81 88 LYS A N 1
ATOM 732 C CA . LYS A 1 88 ? -6.299 2.356 -6.771 1.00 90.81 88 LYS A CA 1
ATOM 733 C C . LYS A 1 88 ? -6.094 1.283 -5.700 1.00 90.81 88 LYS A C 1
ATOM 735 O O . LYS A 1 88 ? -6.932 1.138 -4.812 1.00 90.81 88 LYS A O 1
ATOM 740 N N . ALA A 1 89 ? -5.003 0.524 -5.783 1.00 92.62 89 ALA A N 1
ATOM 741 C CA . ALA A 1 89 ? -4.676 -0.511 -4.807 1.00 92.62 89 ALA A CA 1
ATOM 742 C C . ALA A 1 89 ? -4.375 0.102 -3.434 1.00 92.62 89 ALA A C 1
ATOM 744 O O . ALA A 1 89 ? -4.880 -0.385 -2.427 1.00 92.62 89 ALA A O 1
ATOM 745 N N . PHE A 1 90 ? -3.648 1.220 -3.400 1.00 93.00 90 PHE A N 1
ATOM 746 C CA . PHE A 1 90 ? -3.352 1.969 -2.185 1.00 93.00 90 PHE A CA 1
ATOM 747 C C . PHE A 1 90 ? -4.631 2.445 -1.494 1.00 93.00 90 PHE A C 1
ATOM 749 O O . PHE A 1 90 ? -4.823 2.161 -0.314 1.00 93.00 90 PHE A O 1
ATOM 756 N N . GLN A 1 91 ? -5.535 3.096 -2.234 1.00 92.12 91 GLN A N 1
ATOM 757 C CA . GLN A 1 91 ? -6.827 3.555 -1.716 1.00 92.12 91 GLN A CA 1
ATOM 758 C C . GLN A 1 91 ? -7.681 2.394 -1.188 1.00 92.12 91 GLN A C 1
ATOM 760 O O . GLN A 1 91 ? -8.259 2.504 -0.111 1.00 92.12 91 GLN A O 1
ATOM 765 N N . LYS A 1 92 ? -7.732 1.265 -1.908 1.00 92.25 92 LYS A N 1
ATOM 766 C CA . LYS A 1 92 ? -8.476 0.065 -1.484 1.00 92.25 92 LYS A CA 1
ATOM 767 C C . LYS A 1 92 ? -7.856 -0.620 -0.259 1.00 92.25 92 LYS A C 1
ATOM 769 O O . LYS A 1 92 ? -8.572 -1.228 0.538 1.00 92.25 92 LYS A O 1
ATOM 774 N N . GLY A 1 93 ? -6.532 -0.570 -0.142 1.00 93.38 93 GLY A N 1
ATOM 775 C CA . GLY A 1 93 ? -5.777 -1.195 0.936 1.00 93.38 93 GLY A CA 1
ATOM 776 C C . GLY A 1 93 ? -5.827 -0.408 2.245 1.00 93.38 93 GLY A C 1
ATOM 777 O O . GLY A 1 93 ? -5.713 -1.012 3.312 1.00 93.38 93 GLY A O 1
ATOM 778 N N . LEU A 1 94 ? -6.047 0.909 2.198 1.00 94.00 94 LEU A N 1
ATOM 779 C CA . LEU A 1 94 ? -6.189 1.731 3.398 1.00 94.00 94 LEU A CA 1
ATOM 780 C C . LEU A 1 94 ? -7.418 1.335 4.218 1.00 94.00 94 LEU A C 1
ATOM 782 O O . LEU A 1 94 ? -8.500 1.055 3.700 1.00 94.00 94 LEU A O 1
ATOM 786 N N . ARG A 1 95 ? -7.253 1.353 5.539 1.00 92.94 95 ARG A N 1
ATOM 787 C CA . ARG A 1 95 ? -8.378 1.192 6.454 1.00 92.94 95 ARG A CA 1
ATOM 788 C C . ARG A 1 95 ? -9.140 2.511 6.551 1.00 92.94 95 ARG A C 1
ATOM 790 O O . ARG A 1 95 ? -8.526 3.570 6.629 1.00 92.94 95 ARG A O 1
ATOM 797 N N . THR A 1 96 ? -10.465 2.420 6.628 1.00 88.38 96 THR A N 1
ATOM 798 C CA . THR A 1 96 ? -11.341 3.576 6.833 1.00 88.38 96 THR A CA 1
ATOM 799 C C . THR A 1 96 ? -10.936 4.377 8.072 1.00 88.38 96 THR A C 1
ATOM 801 O O . THR A 1 96 ? -10.750 3.810 9.156 1.00 88.38 96 THR A O 1
ATOM 804 N N . GLY A 1 97 ? -10.820 5.690 7.906 1.00 86.50 97 GLY A N 1
ATOM 805 C CA . GLY A 1 97 ? -10.509 6.659 8.944 1.00 86.50 97 GLY A CA 1
ATOM 806 C C . GLY A 1 97 ? -10.122 8.012 8.349 1.00 86.50 97 GLY A C 1
ATOM 807 O O . GLY A 1 97 ? -10.065 8.183 7.135 1.00 86.50 97 GLY A O 1
ATOM 808 N N . GLN A 1 98 ? -9.762 8.961 9.214 1.00 85.44 98 GLN A N 1
ATOM 809 C CA . GLN A 1 98 ? -9.512 10.355 8.826 1.00 85.44 98 GLN A CA 1
ATOM 810 C C . GLN A 1 98 ? -8.561 10.510 7.625 1.00 85.44 98 GLN A C 1
ATOM 812 O O . GLN A 1 98 ? -8.789 11.347 6.759 1.00 85.44 98 GLN A O 1
ATOM 817 N N . PHE A 1 99 ? -7.508 9.692 7.551 1.00 85.25 99 PHE A N 1
ATOM 818 C CA . PHE A 1 99 ? -6.556 9.735 6.442 1.00 85.25 99 PHE A CA 1
ATOM 819 C C . PHE A 1 99 ? -7.138 9.196 5.125 1.00 85.25 99 PHE A C 1
ATOM 821 O O . PHE A 1 99 ? -6.931 9.811 4.083 1.00 85.25 99 PHE A O 1
ATOM 828 N N . SER A 1 100 ? -7.876 8.078 5.148 1.00 87.12 100 SER A N 1
ATOM 829 C CA . SER A 1 100 ? -8.501 7.541 3.930 1.00 87.12 100 SER A CA 1
ATOM 830 C C . SER A 1 100 ? -9.574 8.481 3.395 1.00 87.12 100 SER A C 1
ATOM 832 O O . SER A 1 100 ? -9.676 8.657 2.187 1.00 87.12 100 SER A O 1
ATOM 834 N N . ASP A 1 101 ? -10.328 9.116 4.293 1.00 85.88 101 A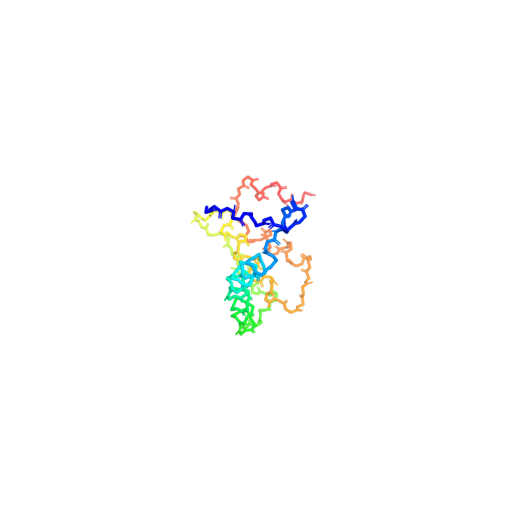SP A N 1
ATOM 835 C CA . ASP A 1 101 ? -11.462 9.966 3.936 1.00 85.88 101 ASP A CA 1
ATOM 836 C C . ASP A 1 101 ? -11.004 11.212 3.161 1.00 85.88 101 ASP A C 1
ATOM 838 O O . ASP A 1 101 ? -11.650 11.606 2.189 1.00 85.88 101 ASP A O 1
ATOM 842 N N . VAL A 1 102 ? -9.845 11.776 3.528 1.00 85.56 102 VAL A N 1
ATOM 843 C CA . VAL A 1 102 ? -9.196 12.898 2.819 1.00 85.56 102 VAL A CA 1
ATOM 844 C C . VAL A 1 102 ? -8.664 12.486 1.441 1.00 85.56 102 VAL A C 1
ATOM 846 O O . VAL A 1 102 ? -8.609 13.309 0.532 1.00 85.56 102 VAL A O 1
ATOM 849 N N . LEU A 1 103 ? -8.268 11.223 1.268 1.00 82.88 103 LEU A N 1
ATOM 850 C CA . LEU A 1 103 ? -7.696 10.709 0.018 1.00 82.88 103 LEU A CA 1
ATOM 851 C C . LEU A 1 103 ? -8.734 10.240 -1.004 1.00 82.88 103 LEU A C 1
ATOM 853 O O . LEU A 1 103 ? -8.387 9.983 -2.162 1.00 82.88 103 LEU A O 1
ATOM 857 N N . THR A 1 104 ? -9.990 10.093 -0.592 1.00 75.12 104 THR A N 1
ATOM 858 C CA . THR A 1 104 ? -11.098 9.842 -1.510 1.00 75.12 104 THR A CA 1
ATOM 859 C C . THR A 1 104 ? -11.286 11.070 -2.398 1.00 75.12 104 THR A C 1
ATOM 861 O O . THR A 1 104 ? -11.763 12.107 -1.941 1.00 75.12 104 THR A O 1
ATOM 864 N N . LEU A 1 105 ? -10.892 10.961 -3.670 1.00 59.97 105 LEU A N 1
ATOM 865 C CA . LEU A 1 105 ? -11.218 11.965 -4.680 1.00 59.97 105 LEU A CA 1
ATOM 866 C C . LEU A 1 105 ? -12.751 11.986 -4.807 1.00 59.97 105 LEU A C 1
ATOM 868 O O . LEU A 1 105 ? -13.337 10.974 -5.195 1.00 59.97 105 LEU A O 1
ATOM 872 N N . ARG A 1 106 ? -13.384 13.082 -4.379 1.00 57.16 106 ARG A N 1
ATOM 873 C CA . ARG A 1 106 ? -14.815 13.320 -4.609 1.00 57.16 106 ARG A CA 1
ATOM 874 C C . ARG A 1 106 ? -15.083 13.607 -6.078 1.00 57.16 106 ARG A C 1
ATOM 876 O O . ARG A 1 106 ? -14.227 14.273 -6.701 1.00 57.16 106 ARG A O 1
#

Foldseek 3Di:
DDQDFDADPVRDTDRPPVVVVVVVVVVCVVVVVPVVVVVVVLVPDAQDELVVLLVQAQDVVRDPVNSCVVSVSNQVSHPDRDVVSSLVSVLNRYDDDDVSVVSPDD

Organism: Mucuna pruriens (NCBI:txid157652)

Solvent-accessible surface area (backbone atoms only — not comparable to full-atom values): 6521 Å² total; per-residue (Å²): 133,87,86,80,76,45,64,47,100,82,71,46,74,45,80,57,60,66,60,54,55,45,52,49,48,53,50,50,58,62,54,56,65,58,56,58,52,57,53,55,61,54,70,74,47,80,74,42,56,77,71,61,48,56,71,50,56,47,52,93,91,58,52,69,68,64,44,48,54,55,52,53,60,50,56,76,37,34,87,78,83,50,67,70,57,49,54,52,23,50,63,71,12,48,51,91,47,78,70,44,64,72,66,54,84,126

pLDDT: mean 74.57, std 17.33, range [41.0, 96.25]

Radius of gyration: 24.55 Å; Cα contacts (8 Å, |Δi|>4): 68; chains: 1; bounding box: 75×39×33 Å